Protein AF-A0A7S3V9E5-F1 (afdb_monomer)

Mean predicted aligned error: 8.83 Å

Secondary structure (DSSP, 8-state):
--TTGGG-HHHHHHHHHHHHT-TT--HHHHHHHHHHGGGHHHHHHHHHTT--HHHHHHHHHHH-GGGGG-PPP---TT--HHHHTTS-HHHHHHHHHHTT---TT--SHHHHHHHHHHTGGGS-----

pLDDT: mean 84.5, std 10.37, range [34.25, 93.62]

Foldseek 3Di:
DDPVLQLDLVSQLVVLVVQCPDPPDDPLSVQLNVLCNVVVSVLSVVSNVVDDPVVSVVVVCVVPVVSVVRDDQDLCLPPDLVRLLVDDLVNLQSNCVVLVHDDDPDPDPVSSSVVSVVSNVSRDPPPD

Structure (mmCIF, N/CA/C/O backbone):
data_AF-A0A7S3V9E5-F1
#
_entry.id   AF-A0A7S3V9E5-F1
#
loop_
_atom_site.group_PDB
_atom_site.id
_atom_site.type_symbol
_atom_site.label_atom_id
_atom_site.label_alt_id
_atom_site.label_comp_id
_atom_site.label_asym_id
_atom_site.label_entity_id
_atom_site.label_seq_id
_atom_site.pdbx_PDB_ins_code
_atom_site.Cartn_x
_atom_site.Cartn_y
_atom_site.Cartn_z
_atom_site.occupancy
_atom_site.B_iso_or_equiv
_atom_site.auth_seq_id
_atom_site.auth_comp_id
_atom_site.auth_asym_id
_atom_site.auth_atom_id
_atom_site.pdbx_PDB_model_num
ATOM 1 N N . MET A 1 1 ? 19.574 -0.340 -7.258 1.00 60.81 1 MET A N 1
ATOM 2 C CA . MET A 1 1 ? 19.443 0.022 -8.681 1.00 60.81 1 MET A CA 1
ATOM 3 C C . MET A 1 1 ? 20.139 1.357 -8.874 1.00 60.81 1 MET A C 1
ATOM 5 O O . MET A 1 1 ? 19.897 2.268 -8.090 1.00 60.81 1 MET A O 1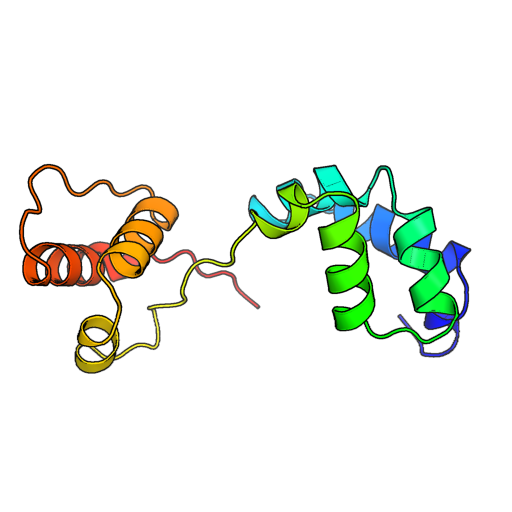
ATOM 9 N N . THR A 1 2 ? 21.060 1.444 -9.822 1.00 77.75 2 THR A N 1
ATOM 10 C CA . THR A 1 2 ? 21.850 2.643 -10.130 1.00 77.75 2 THR A CA 1
ATOM 11 C C . THR A 1 2 ? 21.097 3.574 -11.084 1.00 77.75 2 THR A C 1
ATOM 13 O O . THR A 1 2 ? 20.164 3.163 -11.768 1.00 77.75 2 THR A O 1
ATOM 16 N N . LYS A 1 3 ? 21.519 4.843 -11.175 1.00 70.06 3 LYS A N 1
ATOM 17 C CA . LYS A 1 3 ? 20.895 5.851 -12.056 1.00 70.06 3 LYS A CA 1
ATOM 18 C C . LYS A 1 3 ? 20.924 5.461 -13.544 1.00 70.06 3 LYS A C 1
ATOM 20 O O . LYS A 1 3 ? 20.067 5.912 -14.300 1.00 70.06 3 LYS A O 1
ATOM 25 N N . THR A 1 4 ? 21.897 4.644 -13.948 1.00 73.62 4 THR A N 1
ATOM 26 C CA . THR A 1 4 ? 22.030 4.112 -15.311 1.00 73.62 4 THR A CA 1
ATOM 27 C C . THR A 1 4 ? 21.050 2.966 -15.552 1.00 73.62 4 THR A C 1
ATOM 29 O O . THR A 1 4 ? 20.337 2.986 -16.549 1.00 73.62 4 THR A O 1
ATOM 32 N N . GLU A 1 5 ? 20.927 2.030 -14.607 1.00 77.12 5 GLU A N 1
ATOM 33 C CA . GLU A 1 5 ? 19.953 0.931 -14.689 1.00 77.12 5 GLU A CA 1
ATOM 34 C C . GLU A 1 5 ? 18.508 1.451 -14.719 1.00 77.12 5 GLU A C 1
ATOM 36 O O . GLU A 1 5 ? 17.664 0.895 -15.413 1.00 77.12 5 GLU A O 1
ATOM 41 N N . SER A 1 6 ? 18.208 2.552 -14.021 1.00 75.75 6 SER A N 1
ATOM 42 C CA . SER A 1 6 ? 16.871 3.168 -14.010 1.00 75.75 6 SER A CA 1
ATOM 43 C C . SER A 1 6 ? 16.436 3.772 -15.354 1.00 75.75 6 SER A C 1
ATOM 45 O O . SER A 1 6 ? 15.301 4.229 -15.470 1.00 75.75 6 SER A O 1
ATOM 47 N N . LYS A 1 7 ? 17.327 3.815 -16.352 1.00 84.25 7 LYS A N 1
ATOM 48 C CA . LYS A 1 7 ? 17.036 4.250 -17.727 1.00 84.25 7 LYS A CA 1
ATOM 49 C C . LYS A 1 7 ? 16.954 3.085 -18.714 1.00 84.25 7 LYS A C 1
ATOM 51 O O . LYS A 1 7 ? 16.577 3.295 -19.862 1.00 84.25 7 LYS A O 1
ATOM 56 N N . ASP A 1 8 ? 17.283 1.873 -18.279 1.00 90.00 8 ASP A N 1
ATOM 57 C CA . ASP A 1 8 ? 17.255 0.673 -19.104 1.00 90.00 8 ASP A CA 1
ATOM 58 C C . ASP A 1 8 ? 15.970 -0.124 -18.838 1.00 90.00 8 ASP A C 1
ATOM 60 O O . ASP A 1 8 ? 15.728 -0.619 -17.735 1.00 90.00 8 ASP A O 1
ATOM 64 N N . LYS A 1 9 ? 15.110 -0.231 -19.858 1.00 89.81 9 LYS A N 1
ATOM 65 C CA . LYS A 1 9 ? 13.807 -0.905 -19.743 1.00 89.81 9 LYS A CA 1
ATOM 66 C C . LYS A 1 9 ? 13.942 -2.381 -19.307 1.00 89.81 9 LYS A C 1
ATOM 68 O O . LYS A 1 9 ? 13.263 -2.744 -18.343 1.00 89.81 9 LYS A O 1
ATOM 73 N N . PRO A 1 10 ? 14.807 -3.216 -19.921 1.00 92.88 10 PRO A N 1
ATOM 74 C CA . PRO A 1 10 ? 15.044 -4.591 -19.471 1.00 92.88 10 PRO A CA 1
ATOM 75 C C . PRO A 1 10 ? 15.461 -4.698 -17.999 1.00 92.88 10 PRO A C 1
ATOM 77 O O . PRO A 1 10 ? 14.955 -5.558 -17.277 1.00 92.88 10 PRO A O 1
ATOM 80 N N . SER A 1 11 ? 16.330 -3.802 -17.530 1.00 92.31 11 SER A N 1
ATOM 81 C CA . SER A 1 11 ? 16.788 -3.771 -16.137 1.00 92.31 11 SER A CA 1
ATOM 82 C C . SER A 1 11 ? 15.652 -3.455 -15.165 1.00 92.31 11 SER A C 1
ATOM 84 O O . SER A 1 11 ? 15.547 -4.089 -14.113 1.00 92.31 11 SER A O 1
ATOM 86 N N . ILE A 1 12 ? 14.758 -2.523 -15.515 1.00 91.81 12 ILE A N 1
ATOM 87 C CA . ILE A 1 12 ? 13.572 -2.206 -14.702 1.00 91.81 12 ILE A CA 1
ATOM 88 C C . ILE A 1 12 ? 12.601 -3.396 -14.668 1.00 91.81 12 ILE A C 1
ATOM 90 O O . ILE A 1 12 ? 12.111 -3.755 -13.598 1.00 91.81 12 ILE A O 1
ATOM 94 N N . GLU A 1 13 ? 12.344 -4.043 -15.809 1.00 93.06 13 GLU A N 1
ATOM 95 C CA . GLU A 1 13 ? 11.485 -5.236 -15.875 1.00 93.06 13 GLU A CA 1
ATOM 96 C C . GLU A 1 13 ? 12.039 -6.383 -15.023 1.00 93.06 13 GLU A C 1
ATOM 98 O O . GLU A 1 13 ? 11.299 -7.010 -14.258 1.00 93.06 13 GLU A O 1
ATOM 103 N N . ALA A 1 14 ? 13.347 -6.635 -15.117 1.00 92.88 14 ALA A N 1
ATOM 104 C CA . ALA A 1 14 ? 14.028 -7.646 -14.322 1.00 92.88 14 ALA A CA 1
ATOM 105 C C . ALA A 1 14 ? 13.973 -7.316 -12.824 1.00 92.88 14 ALA A C 1
ATOM 107 O O . ALA A 1 14 ? 13.722 -8.205 -12.007 1.00 92.88 14 ALA A O 1
ATOM 108 N N . ALA A 1 15 ? 14.152 -6.044 -12.454 1.00 92.56 15 ALA A N 1
ATOM 109 C CA . ALA A 1 15 ? 14.042 -5.589 -11.073 1.00 92.56 15 ALA A CA 1
ATOM 110 C C . ALA A 1 15 ? 12.622 -5.785 -10.512 1.00 92.56 15 ALA A C 1
ATOM 112 O O . ALA A 1 15 ? 12.481 -6.320 -9.411 1.00 92.56 15 ALA A O 1
ATOM 113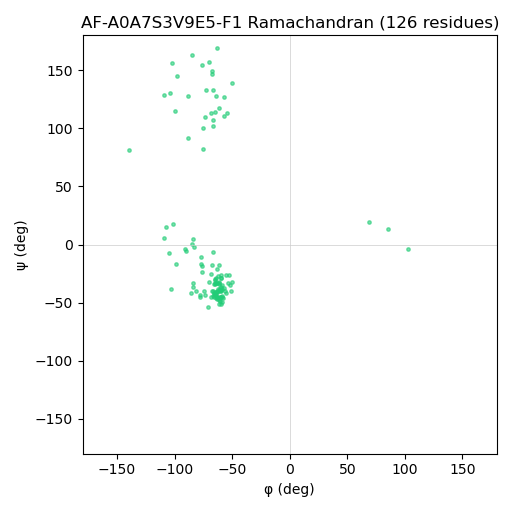 N N . LEU A 1 16 ? 11.580 -5.429 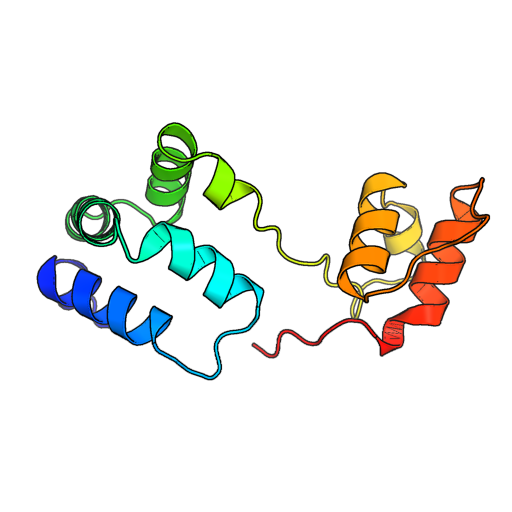-11.276 1.00 91.62 16 LEU A N 1
ATOM 114 C CA . LEU A 1 16 ? 10.177 -5.653 -10.903 1.00 91.62 16 LEU A CA 1
ATOM 115 C C . LEU A 1 16 ? 9.874 -7.146 -10.740 1.00 91.62 16 LEU A C 1
ATOM 117 O O . LEU A 1 16 ? 9.341 -7.559 -9.712 1.00 91.62 16 LEU A O 1
ATOM 121 N N . GLY A 1 17 ? 10.286 -7.972 -11.705 1.00 92.19 17 GLY A N 1
ATOM 122 C CA . GLY A 1 17 ? 10.094 -9.420 -11.635 1.00 92.19 17 GLY A CA 1
ATOM 123 C C . GLY A 1 17 ? 10.837 -10.056 -10.456 1.00 92.19 17 GLY A C 1
ATOM 124 O O . GLY A 1 17 ? 10.293 -10.920 -9.770 1.00 92.19 17 GLY A O 1
ATOM 125 N N . LYS A 1 18 ? 12.068 -9.614 -10.170 1.00 93.62 18 LYS A N 1
ATOM 126 C CA . LYS A 1 18 ? 12.841 -10.082 -9.010 1.00 93.62 18 LYS A CA 1
ATOM 127 C C . LYS A 1 18 ? 12.177 -9.673 -7.700 1.00 93.62 18 LYS A C 1
ATOM 129 O O . LYS A 1 18 ? 12.106 -10.493 -6.788 1.00 93.62 18 LYS A O 1
ATOM 134 N N . TYR A 1 19 ? 11.686 -8.438 -7.610 1.00 92.19 19 TYR A N 1
ATOM 135 C CA . TYR A 1 19 ? 10.958 -7.954 -6.442 1.00 92.19 19 TYR A CA 1
ATOM 136 C C . TYR A 1 19 ? 9.700 -8.787 -6.201 1.00 92.19 19 TYR A C 1
ATOM 138 O O . TYR A 1 19 ? 9.527 -9.309 -5.107 1.00 92.19 19 TYR A O 1
ATOM 146 N N . CYS A 1 20 ? 8.886 -9.019 -7.231 1.00 92.81 20 CYS A N 1
ATOM 147 C CA . CYS A 1 20 ? 7.644 -9.780 -7.104 1.00 92.81 20 CYS A CA 1
ATOM 148 C C . CYS A 1 20 ? 7.822 -11.272 -6.795 1.00 92.81 20 CYS A C 1
ATOM 150 O O . CYS A 1 20 ? 6.892 -11.906 -6.304 1.00 92.81 20 CYS A O 1
ATOM 152 N N . LYS A 1 21 ? 9.019 -11.826 -7.014 1.00 91.94 21 LYS A N 1
ATOM 153 C CA . LYS A 1 21 ? 9.377 -13.208 -6.655 1.00 91.94 21 LYS A CA 1
ATOM 154 C C . LYS A 1 21 ? 9.955 -13.359 -5.245 1.00 91.94 21 LYS A C 1
ATOM 156 O O . LYS A 1 21 ? 10.220 -14.487 -4.825 1.00 91.94 21 LYS A O 1
ATOM 161 N N . LYS A 1 22 ? 10.194 -12.267 -4.511 1.00 91.38 22 LYS A N 1
ATOM 162 C CA . LYS A 1 22 ? 10.683 -12.353 -3.129 1.00 91.38 22 LYS A CA 1
ATOM 163 C C . LYS A 1 22 ? 9.633 -13.028 -2.247 1.00 91.38 22 LYS A C 1
ATOM 165 O O . LYS A 1 22 ? 8.486 -12.598 -2.200 1.00 91.38 22 LYS A O 1
ATOM 170 N N . LYS A 1 23 ? 10.049 -14.065 -1.515 1.00 81.75 23 LYS A N 1
ATOM 171 C CA . LYS A 1 23 ? 9.184 -14.789 -0.565 1.00 81.75 23 LYS A CA 1
ATOM 172 C C . LYS A 1 23 ? 8.799 -13.947 0.655 1.00 81.75 23 LYS A C 1
ATOM 174 O O . LYS A 1 23 ? 7.751 -14.184 1.239 1.00 81.75 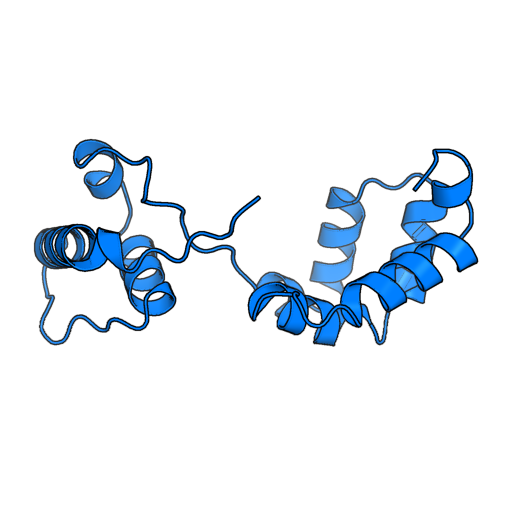23 LYS A O 1
ATOM 179 N N . ASP A 1 24 ? 9.636 -12.968 0.980 1.00 82.19 24 ASP A N 1
ATOM 180 C CA . ASP A 1 24 ? 9.483 -12.057 2.117 1.00 82.19 24 ASP A CA 1
ATOM 181 C C . ASP A 1 24 ? 8.444 -10.948 1.880 1.00 82.19 24 ASP A C 1
ATOM 183 O O . ASP A 1 24 ? 8.034 -10.266 2.807 1.00 82.19 24 ASP A O 1
ATOM 187 N N . ASN A 1 25 ? 7.974 -10.787 0.638 1.00 82.50 25 ASN A N 1
ATOM 188 C CA . ASN A 1 25 ? 6.928 -9.821 0.316 1.00 82.50 25 ASN A CA 1
ATOM 189 C C . ASN A 1 25 ? 5.679 -10.085 1.157 1.00 82.50 25 ASN A C 1
ATOM 191 O O . ASN A 1 25 ? 5.123 -11.192 1.117 1.00 82.50 25 ASN A O 1
ATOM 195 N N . GLY A 1 26 ? 5.190 -9.052 1.838 1.00 79.88 26 GLY A N 1
ATOM 196 C CA . GLY A 1 26 ? 3.961 -9.115 2.606 1.00 79.88 26 GLY A CA 1
ATOM 197 C C . GLY A 1 26 ? 2.732 -9.401 1.730 1.00 79.88 26 GLY A C 1
ATOM 198 O O . GLY A 1 26 ? 2.783 -9.334 0.494 1.00 79.88 26 GLY A O 1
ATOM 199 N N . PRO A 1 27 ? 1.571 -9.705 2.341 1.00 79.69 27 PRO A N 1
ATOM 200 C CA . PRO A 1 27 ? 0.311 -9.895 1.615 1.00 79.69 27 PRO A CA 1
ATOM 201 C C . PRO A 1 27 ? -0.022 -8.749 0.643 1.00 79.69 27 PRO A C 1
ATOM 203 O O . PRO A 1 27 ? -0.597 -8.984 -0.421 1.00 79.69 27 PRO A O 1
ATOM 206 N N . ARG A 1 28 ? 0.377 -7.516 0.983 1.00 77.56 28 ARG A N 1
ATOM 207 C CA . ARG A 1 28 ? 0.163 -6.309 0.175 1.00 77.56 28 ARG A CA 1
ATOM 208 C C . ARG A 1 28 ? 1.021 -6.296 -1.080 1.00 77.56 28 ARG A C 1
ATOM 210 O O . ARG A 1 28 ? 0.477 -6.180 -2.175 1.00 77.56 28 ARG A O 1
ATOM 217 N N . GLU A 1 29 ? 2.331 -6.456 -0.944 1.00 86.25 29 GLU A N 1
ATOM 218 C CA . GLU A 1 29 ? 3.265 -6.502 -2.068 1.00 86.25 29 GLU A CA 1
ATOM 219 C C . GLU A 1 29 ? 2.915 -7.652 -3.005 1.00 86.25 29 GLU A C 1
ATOM 221 O O . GLU A 1 29 ? 2.914 -7.465 -4.217 1.00 86.25 29 GLU A O 1
ATOM 226 N N . ARG A 1 30 ? 2.504 -8.808 -2.463 1.00 86.88 30 ARG A N 1
ATOM 227 C CA . ARG A 1 30 ? 1.986 -9.926 -3.266 1.00 86.88 30 ARG A CA 1
ATOM 228 C C . ARG A 1 30 ? 0.756 -9.527 -4.083 1.00 86.88 30 ARG A C 1
ATOM 230 O O . ARG A 1 30 ? 0.702 -9.823 -5.275 1.00 86.88 30 ARG A O 1
ATOM 237 N N . LYS A 1 31 ? -0.198 -8.807 -3.483 1.00 86.06 31 LYS A N 1
ATOM 238 C CA . LYS A 1 31 ? -1.392 -8.308 -4.184 1.00 86.06 31 LYS A CA 1
ATOM 239 C C . LYS A 1 31 ? -1.049 -7.256 -5.244 1.00 86.06 31 LYS A C 1
ATOM 241 O O . LYS A 1 31 ? -1.601 -7.304 -6.335 1.00 86.06 31 LYS A O 1
ATOM 246 N N . ILE A 1 32 ? -0.119 -6.340 -4.972 1.00 88.25 32 ILE A N 1
ATOM 247 C CA . ILE A 1 32 ? 0.371 -5.377 -5.976 1.00 88.25 32 ILE A CA 1
ATOM 248 C C . ILE A 1 32 ? 1.056 -6.118 -7.128 1.00 88.25 32 ILE A C 1
ATOM 250 O O . ILE A 1 32 ? 0.785 -5.839 -8.293 1.00 88.25 32 ILE A O 1
ATOM 254 N N . CYS A 1 33 ? 1.907 -7.091 -6.814 1.00 91.06 33 CYS A N 1
ATOM 255 C CA . CYS A 1 33 ? 2.626 -7.894 -7.794 1.00 91.06 33 CYS A CA 1
ATOM 256 C C . CYS A 1 33 ? 1.711 -8.741 -8.677 1.00 91.06 33 CYS A C 1
ATOM 258 O O . CYS A 1 33 ? 2.009 -8.887 -9.856 1.00 91.06 33 CYS A O 1
ATOM 260 N N . TYR A 1 34 ? 0.580 -9.223 -8.157 1.00 89.56 34 TYR A N 1
ATOM 261 C CA . TYR A 1 34 ? -0.451 -9.878 -8.967 1.00 89.56 34 TYR A CA 1
ATOM 262 C C . TYR A 1 34 ? -0.944 -8.981 -10.116 1.00 89.56 34 TYR A C 1
ATOM 264 O O . TYR A 1 34 ? -1.105 -9.454 -11.237 1.00 89.56 34 TYR A O 1
ATOM 272 N N . TYR A 1 35 ? -1.113 -7.677 -9.865 1.00 88.62 35 TYR A N 1
ATOM 273 C CA . TYR A 1 35 ? -1.533 -6.717 -10.892 1.00 88.62 35 TYR A CA 1
ATOM 274 C C . TYR A 1 35 ? -0.375 -6.190 -11.747 1.00 88.62 35 TYR A C 1
ATOM 276 O O . TYR A 1 35 ? -0.560 -5.961 -12.937 1.00 88.62 35 TYR A O 1
ATOM 284 N N . ILE A 1 36 ? 0.807 -5.971 -11.159 1.00 89.50 36 ILE A N 1
ATOM 285 C CA . ILE A 1 36 ? 1.955 -5.359 -11.849 1.00 89.50 36 ILE A CA 1
ATOM 286 C C . ILE A 1 36 ? 2.731 -6.363 -12.700 1.00 89.50 36 ILE A C 1
ATOM 288 O O . ILE A 1 36 ? 3.169 -6.002 -13.790 1.00 89.50 36 ILE A O 1
ATOM 292 N N . ASP A 1 37 ? 2.946 -7.597 -12.235 1.00 90.94 37 ASP A N 1
ATOM 293 C CA . ASP A 1 37 ? 3.829 -8.544 -12.928 1.00 90.94 37 ASP A CA 1
ATOM 294 C C . ASP A 1 37 ? 3.393 -8.856 -14.376 1.00 90.94 37 ASP A C 1
ATOM 296 O O . ASP A 1 37 ? 4.273 -8.881 -15.246 1.00 90.94 37 ASP A O 1
ATOM 300 N N . PRO A 1 38 ? 2.089 -8.992 -14.700 1.00 90.88 38 PRO A N 1
ATOM 301 C CA . PRO A 1 38 ? 1.633 -9.162 -16.082 1.00 90.88 38 PRO A CA 1
ATOM 302 C C . PRO A 1 38 ? 1.931 -7.950 -16.979 1.00 90.88 38 PRO A C 1
ATOM 304 O O . PRO A 1 38 ? 2.233 -8.115 -18.158 1.00 90.88 38 PRO A O 1
ATOM 307 N N . ILE A 1 39 ? 1.901 -6.737 -16.416 1.00 89.94 39 ILE A N 1
ATOM 308 C CA . ILE A 1 39 ? 2.047 -5.460 -17.141 1.00 89.94 39 ILE A CA 1
ATOM 309 C C . ILE A 1 39 ? 3.402 -4.778 -16.898 1.00 89.94 39 ILE A C 1
ATOM 311 O O . ILE A 1 39 ? 3.582 -3.598 -17.199 1.00 89.94 39 ILE A O 1
ATOM 315 N N . LYS A 1 40 ? 4.392 -5.495 -16.353 1.00 91.38 40 LYS A N 1
ATOM 316 C CA . LYS A 1 40 ? 5.685 -4.912 -15.945 1.00 91.38 40 LYS A CA 1
ATOM 317 C C . LYS A 1 40 ? 6.412 -4.169 -17.069 1.00 91.38 40 LYS A C 1
ATOM 319 O O . LYS A 1 40 ? 7.143 -3.226 -16.783 1.00 91.38 40 LYS A O 1
ATOM 324 N N . ARG A 1 41 ? 6.166 -4.527 -18.337 1.00 90.94 41 ARG A N 1
ATOM 325 C CA . ARG A 1 41 ? 6.693 -3.821 -19.521 1.00 90.94 41 ARG A CA 1
ATOM 326 C C . ARG A 1 41 ? 6.133 -2.406 -19.666 1.00 90.94 41 ARG A C 1
ATOM 328 O O . ARG A 1 41 ? 6.884 -1.477 -19.973 1.00 90.94 41 ARG A O 1
ATOM 335 N N . ASP A 1 42 ? 4.836 -2.249 -19.419 1.00 89.88 42 ASP A N 1
ATOM 336 C CA . ASP A 1 42 ? 4.113 -0.975 -19.501 1.00 89.88 42 ASP A CA 1
ATOM 337 C C . ASP A 1 42 ? 4.399 -0.078 -18.298 1.00 89.88 42 ASP A C 1
ATOM 339 O O . ASP A 1 42 ? 4.306 1.145 -18.391 1.00 89.88 42 ASP A O 1
ATOM 343 N N . VAL A 1 43 ? 4.807 -0.682 -17.179 1.00 91.19 43 VAL A N 1
ATOM 344 C CA . VAL A 1 43 ? 5.332 0.023 -16.005 1.00 91.19 43 VAL A CA 1
ATOM 345 C C . VAL A 1 43 ? 6.785 0.450 -16.231 1.00 91.19 43 VAL A C 1
ATOM 347 O O . VAL A 1 43 ? 7.141 1.590 -15.940 1.00 91.19 43 VAL A O 1
ATOM 350 N N . ALA A 1 44 ? 7.625 -0.425 -16.789 1.00 93.38 44 ALA A N 1
ATOM 351 C CA . ALA A 1 44 ? 9.048 -0.166 -16.996 1.00 93.38 44 ALA A CA 1
ATOM 352 C C . ALA A 1 44 ? 9.318 0.925 -18.039 1.00 93.38 44 ALA A C 1
ATOM 354 O O . ALA A 1 44 ? 10.196 1.763 -17.842 1.00 93.38 44 ALA A O 1
ATOM 355 N N . HIS A 1 45 ? 8.553 0.950 -19.131 1.00 92.44 45 HIS A N 1
ATOM 356 C CA . HIS A 1 45 ? 8.766 1.903 -20.218 1.00 92.44 45 HIS A 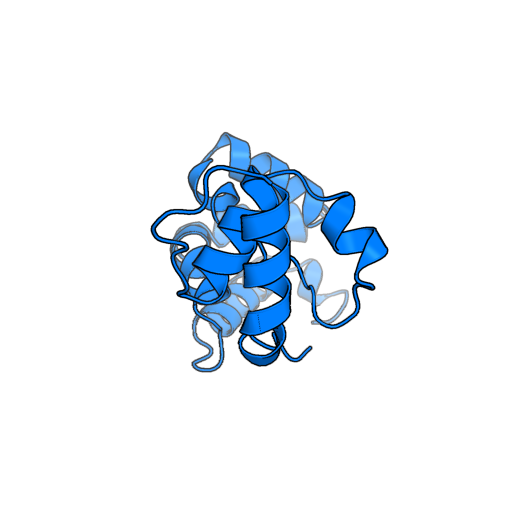CA 1
ATOM 357 C C . HIS A 1 45 ? 8.665 3.389 -19.803 1.00 92.44 45 HIS A C 1
ATOM 359 O O . HIS A 1 45 ? 9.592 4.144 -20.080 1.00 92.44 45 HIS A O 1
ATOM 365 N N . PRO A 1 46 ? 7.608 3.869 -19.122 1.00 92.19 46 PRO A N 1
ATOM 366 C CA . PRO A 1 46 ? 7.562 5.262 -18.685 1.00 92.19 46 PRO A CA 1
ATOM 367 C C . PRO A 1 46 ? 8.651 5.589 -17.652 1.00 92.19 46 PRO A C 1
ATOM 369 O O . PRO A 1 46 ? 9.170 6.704 -17.665 1.00 92.19 46 PRO A O 1
ATOM 372 N N . ILE A 1 47 ? 9.035 4.635 -16.796 1.00 92.44 47 ILE A N 1
ATOM 373 C CA . ILE A 1 47 ? 10.123 4.818 -15.821 1.00 92.44 47 ILE A CA 1
ATOM 374 C C . ILE A 1 47 ? 11.463 5.007 -16.541 1.00 92.44 47 ILE A C 1
ATOM 376 O O . ILE A 1 47 ? 12.201 5.928 -16.194 1.00 92.44 47 ILE A O 1
ATOM 380 N N . SER A 1 48 ? 11.748 4.218 -17.585 1.00 93.12 48 SER A N 1
ATOM 381 C CA . SER A 1 48 ? 12.990 4.347 -18.361 1.00 93.12 48 SER A CA 1
ATOM 382 C C . SER A 1 48 ? 13.110 5.710 -19.052 1.00 93.12 48 SER A C 1
ATOM 384 O O . SER A 1 48 ? 14.213 6.207 -19.268 1.00 93.12 48 SER A O 1
ATOM 386 N N . LEU A 1 49 ? 11.972 6.345 -19.355 1.00 92.75 49 LEU A N 1
ATOM 387 C CA . LEU A 1 49 ? 11.884 7.702 -19.906 1.00 92.75 49 LEU A CA 1
ATOM 388 C C . LEU A 1 49 ? 11.946 8.808 -18.835 1.00 92.75 49 LEU A C 1
ATOM 390 O O . LEU A 1 49 ? 11.785 9.985 -19.150 1.00 92.75 49 LEU A O 1
ATOM 394 N N . GLY A 1 50 ? 12.167 8.457 -17.566 1.00 90.56 50 GLY A N 1
ATOM 395 C CA . GLY A 1 50 ? 12.277 9.407 -16.460 1.00 90.56 50 GLY A CA 1
ATOM 396 C C . GLY A 1 50 ? 10.942 9.827 -15.840 1.00 90.56 50 GLY A C 1
ATOM 397 O O . GLY A 1 50 ? 10.904 10.784 -15.065 1.00 90.56 50 GLY A O 1
ATOM 398 N N . MET A 1 51 ? 9.836 9.136 -16.141 1.00 92.44 51 MET A N 1
ATOM 399 C CA . MET A 1 51 ? 8.576 9.371 -15.438 1.00 92.44 51 MET A CA 1
ATOM 400 C C . MET A 1 51 ? 8.704 8.939 -13.975 1.00 92.44 51 MET A C 1
ATOM 402 O O . MET A 1 51 ? 9.164 7.840 -13.672 1.00 92.44 51 MET A O 1
ATOM 406 N N . SER A 1 52 ? 8.259 9.792 -13.052 1.00 91.12 52 SER A N 1
ATOM 407 C CA . SER A 1 52 ? 8.269 9.458 -11.628 1.00 91.12 52 SER A CA 1
ATOM 408 C C . SER A 1 52 ? 7.276 8.340 -11.304 1.00 91.12 52 SER A C 1
ATOM 410 O O . SER A 1 52 ? 6.195 8.260 -11.893 1.00 91.12 52 SER A O 1
ATOM 412 N N . SER A 1 53 ? 7.592 7.527 -10.292 1.00 88.38 53 SER A N 1
ATOM 413 C CA . SER A 1 53 ? 6.741 6.415 -9.845 1.00 88.38 53 SER A CA 1
ATOM 414 C C . SER A 1 53 ? 5.307 6.851 -9.524 1.00 88.38 53 SER A C 1
ATOM 416 O O . SER A 1 53 ? 4.362 6.114 -9.793 1.00 88.38 53 SER A O 1
ATOM 418 N N . LYS A 1 54 ? 5.125 8.079 -9.012 1.00 89.62 54 LYS A N 1
ATOM 419 C CA . LYS A 1 54 ? 3.801 8.659 -8.744 1.00 89.62 54 LYS A CA 1
ATOM 420 C C . LYS A 1 54 ? 2.968 8.792 -10.023 1.00 89.62 54 LYS A C 1
ATOM 422 O O . LYS A 1 54 ? 1.855 8.282 -10.068 1.00 89.62 54 LYS A O 1
ATOM 427 N N . LYS A 1 55 ? 3.527 9.401 -11.074 1.00 91.12 55 LYS A N 1
ATOM 428 C CA . LYS A 1 55 ? 2.827 9.579 -12.357 1.00 91.12 55 LYS A CA 1
ATOM 429 C C . LYS A 1 55 ? 2.546 8.246 -13.049 1.00 91.12 55 LYS A C 1
ATOM 431 O O . LYS A 1 55 ? 1.506 8.090 -13.684 1.00 91.12 55 LYS A O 1
ATOM 436 N N . VAL A 1 56 ? 3.450 7.276 -12.900 1.00 91.06 56 VAL A N 1
ATOM 437 C CA . VAL A 1 56 ? 3.230 5.910 -13.392 1.00 91.06 56 VAL A CA 1
ATOM 438 C C . VAL A 1 56 ? 2.046 5.271 -12.669 1.00 91.06 56 VAL A C 1
ATOM 440 O O . VAL A 1 56 ? 1.153 4.758 -13.332 1.00 91.06 56 VAL A O 1
ATOM 443 N N . CYS A 1 57 ? 1.973 5.379 -11.340 1.00 88.75 57 CYS A N 1
ATOM 444 C CA . CYS A 1 57 ? 0.837 4.891 -10.554 1.00 88.75 57 CYS A CA 1
ATOM 445 C C . CYS A 1 57 ? -0.490 5.544 -10.982 1.00 88.75 57 CYS A C 1
ATOM 447 O O . CYS A 1 57 ? -1.472 4.848 -11.225 1.00 88.75 57 CYS A O 1
ATOM 449 N N . GLU A 1 58 ? -0.510 6.866 -11.177 1.00 89.88 58 GLU A N 1
ATOM 450 C CA . GLU A 1 58 ? -1.696 7.586 -11.666 1.00 89.88 58 GLU A CA 1
ATOM 451 C C . GLU A 1 58 ? -2.146 7.101 -13.052 1.00 89.88 58 GLU A C 1
ATOM 453 O O . GLU A 1 58 ? -3.345 6.997 -13.317 1.00 89.88 58 GLU A O 1
ATOM 458 N N . ARG A 1 59 ? -1.199 6.770 -13.939 1.00 89.06 59 ARG A N 1
ATOM 459 C CA . ARG A 1 59 ? -1.498 6.161 -15.241 1.00 89.06 59 ARG A CA 1
ATOM 460 C C . ARG A 1 59 ? -2.043 4.741 -15.085 1.00 89.06 59 ARG A C 1
ATOM 462 O O . ARG A 1 59 ? -3.039 4.420 -15.726 1.00 89.06 59 ARG A O 1
ATOM 469 N N . MET A 1 60 ? -1.427 3.914 -14.239 1.00 87.81 60 MET A N 1
ATOM 470 C CA . MET A 1 60 ? -1.882 2.541 -13.988 1.00 87.81 60 MET A CA 1
ATOM 471 C C . MET A 1 60 ? -3.299 2.517 -13.419 1.00 87.81 60 MET A C 1
ATOM 473 O O . MET A 1 60 ? -4.105 1.712 -13.866 1.00 87.81 60 MET A O 1
ATOM 477 N N . ASN A 1 61 ? -3.640 3.452 -12.529 1.00 85.88 61 ASN A N 1
ATOM 478 C CA . ASN A 1 61 ? -4.985 3.575 -11.967 1.00 85.88 61 ASN A CA 1
ATOM 479 C C . ASN A 1 61 ? -6.065 3.798 -13.040 1.00 85.88 61 ASN A C 1
ATOM 481 O O . ASN A 1 61 ? -7.178 3.301 -12.916 1.00 85.88 61 ASN A O 1
ATOM 485 N N . LYS A 1 62 ? -5.743 4.525 -14.119 1.00 86.38 62 LYS A N 1
ATOM 486 C CA . LYS A 1 62 ? -6.680 4.726 -15.236 1.00 86.38 62 LYS A CA 1
ATOM 487 C C . LYS A 1 62 ? -6.910 3.451 -16.044 1.00 86.38 62 LYS A C 1
ATOM 489 O O . LYS A 1 62 ? -7.990 3.288 -16.594 1.00 86.38 62 LYS A O 1
ATOM 494 N N . SER A 1 63 ? -5.898 2.588 -16.141 1.00 83.00 63 SER A N 1
ATOM 495 C CA . SER A 1 63 ? -5.988 1.340 -16.905 1.00 83.00 63 SER A CA 1
ATOM 496 C C . SER A 1 63 ? -6.580 0.198 -16.084 1.00 83.00 63 SER A C 1
ATOM 498 O O . SER A 1 63 ? -7.379 -0.565 -16.604 1.00 83.00 63 SER A O 1
ATOM 500 N N . ASN A 1 64 ? -6.170 0.077 -14.820 1.00 81.88 64 ASN A N 1
ATOM 501 C CA . ASN A 1 64 ? -6.503 -1.015 -13.913 1.00 81.88 64 ASN A CA 1
ATOM 502 C C . ASN A 1 64 ? -6.770 -0.426 -12.518 1.00 81.88 64 ASN A C 1
ATOM 504 O O . ASN A 1 64 ? -5.874 -0.432 -11.671 1.00 81.88 64 ASN A O 1
ATOM 508 N N . PRO A 1 65 ? -7.975 0.104 -12.250 1.00 84.06 65 PRO A N 1
ATOM 509 C CA . PRO A 1 65 ? -8.276 0.787 -10.988 1.00 84.06 65 PRO A CA 1
ATOM 510 C C . PRO A 1 65 ? -8.180 -0.133 -9.761 1.00 84.06 65 PRO A C 1
ATOM 512 O O . PRO A 1 65 ? -7.967 0.336 -8.640 1.00 84.06 65 PRO A O 1
ATOM 515 N N . GLU A 1 66 ? -8.268 -1.451 -9.960 1.00 81.44 66 GLU A N 1
ATOM 516 C CA . GLU A 1 66 ? -8.113 -2.446 -8.896 1.00 81.44 66 GLU A CA 1
ATOM 517 C C . GLU A 1 66 ? -6.749 -2.374 -8.198 1.00 81.44 66 GLU A C 1
ATOM 519 O O . GLU A 1 66 ? -6.667 -2.637 -6.997 1.00 81.44 66 GLU A O 1
ATOM 524 N N . ILE A 1 67 ? -5.692 -1.924 -8.887 1.00 82.50 67 ILE A N 1
ATOM 525 C CA . ILE A 1 67 ? -4.361 -1.767 -8.282 1.00 82.50 67 ILE A CA 1
ATOM 526 C C . ILE A 1 67 ? -4.372 -0.756 -7.125 1.00 82.50 67 ILE A C 1
ATOM 528 O O . ILE A 1 67 ? -3.686 -0.943 -6.121 1.00 82.50 67 ILE A O 1
ATOM 532 N N . CYS A 1 68 ? -5.211 0.281 -7.214 1.00 78.00 68 CYS A N 1
ATOM 533 C CA . CYS A 1 68 ? -5.352 1.316 -6.191 1.00 78.00 68 CYS A CA 1
ATOM 534 C C . CYS A 1 68 ? -6.290 0.918 -5.043 1.00 78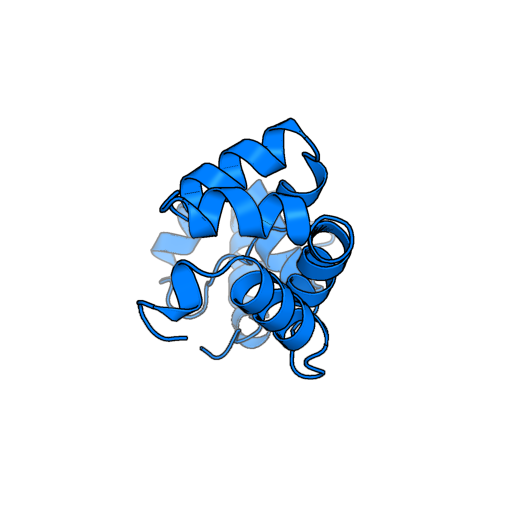.00 68 CYS A C 1
ATOM 536 O O . CYS A 1 68 ? -6.444 1.670 -4.077 1.00 78.00 68 CYS A O 1
ATOM 538 N N . THR A 1 69 ? -6.903 -0.267 -5.110 1.00 75.75 69 THR A N 1
ATOM 539 C CA . THR A 1 69 ? -7.656 -0.830 -3.981 1.00 75.75 69 THR A CA 1
ATOM 540 C C . THR A 1 69 ? -6.733 -1.411 -2.914 1.00 75.75 69 THR A C 1
ATOM 542 O O . THR A 1 69 ? -7.163 -1.597 -1.775 1.00 75.75 69 THR A O 1
ATOM 545 N N . VAL A 1 70 ? -5.458 -1.658 -3.247 1.00 76.06 70 VAL A N 1
ATOM 546 C CA . VAL A 1 70 ? -4.447 -2.073 -2.274 1.00 76.06 70 VAL A CA 1
ATOM 547 C C . VAL A 1 70 ? -4.044 -0.855 -1.447 1.00 76.06 70 VAL A C 1
ATOM 549 O O . VAL A 1 70 ? -3.283 -0.000 -1.894 1.00 76.06 70 VAL A O 1
ATOM 552 N N . LYS A 1 71 ? -4.606 -0.744 -0.241 1.00 69.94 71 LYS A N 1
ATOM 553 C CA . LYS A 1 71 ? -4.313 0.349 0.690 1.00 69.94 71 LYS A CA 1
ATOM 554 C C . LYS A 1 71 ? -3.280 -0.090 1.713 1.00 69.94 71 LYS A C 1
ATOM 556 O O . LYS A 1 71 ? -3.262 -1.242 2.137 1.00 69.94 71 LYS A O 1
ATOM 561 N N . PHE A 1 72 ? -2.432 0.852 2.106 1.00 65.75 72 PHE A N 1
ATOM 562 C CA . PHE A 1 72 ? -1.560 0.659 3.252 1.00 65.75 72 PHE A CA 1
ATOM 563 C C . PHE A 1 72 ? -2.406 0.736 4.532 1.00 65.75 72 PHE A C 1
ATOM 565 O O . PHE A 1 72 ? -3.191 1.687 4.647 1.00 65.75 72 PHE A O 1
ATOM 572 N N . PRO A 1 73 ? -2.254 -0.205 5.480 1.00 65.44 73 PRO A N 1
ATOM 573 C CA . PRO A 1 73 ? -2.763 -0.055 6.825 1.00 65.44 73 PRO A CA 1
ATOM 574 C C . PRO A 1 73 ? -2.332 1.274 7.416 1.00 65.44 73 PRO A C 1
ATOM 576 O O . PRO A 1 73 ? -1.198 1.737 7.247 1.00 65.44 73 PRO A O 1
ATOM 579 N N . VAL A 1 74 ? -3.270 1.904 8.113 1.00 71.56 74 VAL A N 1
ATOM 580 C CA . VAL A 1 74 ? -2.983 3.117 8.868 1.00 71.56 74 VAL A CA 1
ATOM 581 C C . VAL A 1 74 ? -2.071 2.715 10.025 1.00 71.56 74 VAL A C 1
ATOM 583 O O . VAL A 1 74 ? -2.488 1.979 10.916 1.00 71.56 74 VAL A O 1
ATOM 586 N N . LYS A 1 75 ? -0.821 3.189 10.007 1.00 70.62 75 LYS A N 1
ATOM 587 C CA . LYS A 1 75 ? 0.135 2.957 11.096 1.00 70.62 75 LYS A CA 1
ATOM 588 C C . LYS A 1 75 ? -0.344 3.690 12.349 1.00 70.62 75 LYS A C 1
ATOM 590 O O . LYS A 1 75 ? -0.289 4.915 12.408 1.00 70.62 75 LYS A O 1
ATOM 595 N N . THR A 1 76 ? -0.827 2.943 13.335 1.00 74.81 76 THR A N 1
ATOM 596 C CA . THR A 1 76 ? -1.338 3.489 14.606 1.00 74.81 76 THR A CA 1
ATOM 597 C C . THR A 1 76 ? -0.335 3.429 15.753 1.00 74.81 76 THR A C 1
ATOM 599 O O . THR A 1 76 ? -0.508 4.134 16.730 1.00 74.81 76 THR A O 1
ATOM 602 N N . GLU A 1 77 ? 0.713 2.620 15.625 1.00 69.88 77 GLU A N 1
ATOM 603 C CA . GLU A 1 77 ? 1.785 2.367 16.611 1.00 69.88 77 GLU A CA 1
ATOM 604 C C . GLU A 1 77 ? 2.484 3.633 17.143 1.00 69.88 77 GLU A C 1
ATOM 606 O O . GLU A 1 77 ? 2.988 3.643 18.260 1.00 69.88 77 GLU A O 1
ATOM 611 N N . LYS A 1 78 ? 2.498 4.724 16.367 1.00 71.25 78 LYS A N 1
ATOM 612 C CA . LYS A 1 78 ? 3.057 6.026 16.780 1.00 71.25 78 LYS A CA 1
ATOM 613 C C . LYS A 1 78 ? 1.991 7.099 17.018 1.00 71.25 78 LYS A C 1
ATOM 615 O O . LYS A 1 78 ? 2.331 8.266 17.196 1.00 71.25 78 LYS A O 1
ATOM 620 N N . MET A 1 79 ? 0.708 6.746 16.947 1.00 78.06 79 MET A N 1
ATOM 621 C CA . MET A 1 79 ? -0.384 7.702 17.118 1.00 78.06 79 MET A CA 1
ATOM 622 C C . MET A 1 79 ? -0.756 7.825 18.592 1.00 78.06 79 MET A C 1
ATOM 624 O O . MET A 1 79 ? -1.083 6.842 19.246 1.00 78.06 79 MET A O 1
ATOM 628 N N . GLU A 1 80 ? -0.802 9.051 19.107 1.00 81.56 80 GLU A N 1
ATOM 629 C CA . GLU A 1 80 ? -1.377 9.288 20.427 1.00 81.56 80 GLU A CA 1
ATOM 630 C C . GLU A 1 80 ? -2.903 9.080 20.393 1.00 81.56 80 GLU A C 1
ATOM 632 O O . GLU A 1 80 ? -3.566 9.258 19.363 1.00 81.56 80 GLU A O 1
ATOM 637 N N . LYS A 1 81 ? -3.515 8.794 21.551 1.00 81.00 81 LYS A N 1
ATOM 638 C CA . LYS A 1 81 ? -4.978 8.615 21.670 1.00 81.00 81 LYS A CA 1
ATOM 639 C C . LYS A 1 81 ? -5.775 9.783 21.073 1.00 81.00 81 LYS A C 1
ATOM 641 O O . LYS A 1 81 ? -6.842 9.576 20.492 1.00 81.00 81 LYS A O 1
ATOM 646 N N . LYS A 1 82 ? -5.256 11.011 21.190 1.00 85.69 82 LYS A N 1
ATOM 647 C CA . LYS A 1 82 ? -5.861 12.228 20.622 1.00 85.69 82 LYS A CA 1
ATOM 648 C C . LYS A 1 82 ? -5.905 12.217 19.091 1.00 85.69 82 LYS A C 1
ATOM 650 O O . LYS A 1 82 ? -6.815 12.804 18.511 1.00 85.69 82 LYS A O 1
ATOM 655 N N . ASP A 1 83 ? -4.964 11.544 18.437 1.00 86.44 83 ASP A N 1
ATOM 656 C CA . ASP A 1 83 ? -4.895 11.461 16.981 1.00 86.44 83 ASP A CA 1
ATOM 657 C C . ASP A 1 83 ? -5.798 10.352 16.444 1.00 86.44 83 ASP A C 1
ATOM 659 O O . ASP A 1 83 ? -6.454 10.545 15.421 1.00 86.44 83 ASP A O 1
ATOM 663 N N . ILE A 1 84 ? -5.958 9.251 17.188 1.00 86.88 84 ILE A N 1
ATOM 664 C CA . ILE A 1 84 ? -6.959 8.217 16.875 1.00 86.88 84 ILE A CA 1
ATOM 665 C C . ILE A 1 84 ? -8.375 8.818 16.907 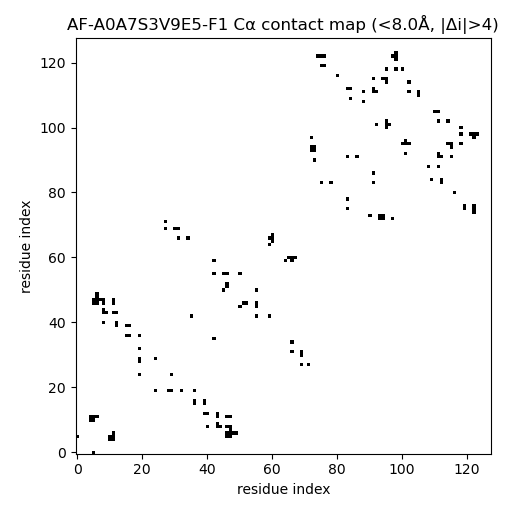1.00 86.88 84 ILE A C 1
ATOM 667 O O . ILE A 1 84 ? -9.180 8.553 16.014 1.00 86.88 84 ILE A O 1
ATOM 671 N N . LYS A 1 85 ? -8.668 9.717 17.861 1.00 89.25 85 LYS A N 1
ATOM 672 C CA . LYS A 1 85 ? -9.959 10.435 17.934 1.00 89.25 85 LYS A CA 1
ATOM 673 C C . LYS A 1 85 ? -10.270 11.271 16.685 1.00 89.25 85 LYS A C 1
ATOM 675 O O . LYS A 1 85 ? -11.444 11.455 16.350 1.00 89.25 85 LYS A O 1
ATOM 680 N N . LYS A 1 86 ? -9.252 11.759 15.968 1.00 90.12 86 LYS A N 1
ATOM 681 C CA . LYS A 1 86 ? -9.424 12.551 14.735 1.00 90.12 86 LYS A CA 1
ATOM 682 C C . LYS A 1 86 ? -9.798 11.692 13.525 1.00 90.12 86 LYS A C 1
ATOM 684 O O . LYS A 1 86 ? -10.326 12.222 12.548 1.00 90.12 86 LYS A O 1
ATOM 689 N N . LEU A 1 87 ? -9.571 10.379 13.579 1.00 89.75 87 LEU A N 1
ATOM 690 C CA . LEU A 1 87 ? -9.915 9.468 12.490 1.00 89.75 87 LEU A CA 1
ATOM 691 C C . LEU A 1 87 ? -11.435 9.352 12.321 1.00 89.75 87 LEU A C 1
ATOM 693 O O . LEU A 1 87 ? -12.208 9.427 13.279 1.00 89.75 87 LEU A O 1
ATOM 697 N N . ARG A 1 88 ? -11.886 9.163 11.078 1.00 90.88 88 ARG A N 1
ATOM 698 C CA . ARG A 1 88 ? -13.295 8.859 10.778 1.00 90.88 88 ARG A CA 1
ATOM 699 C C . ARG A 1 88 ? -13.597 7.396 11.106 1.00 90.88 88 ARG A C 1
ATOM 701 O O . ARG A 1 88 ? -12.718 6.550 10.975 1.00 90.88 88 ARG A O 1
ATOM 708 N N . VAL A 1 89 ? -14.860 7.067 11.397 1.00 90.94 89 VAL A N 1
ATOM 709 C CA . VAL A 1 89 ? -15.305 5.678 11.665 1.00 90.94 89 VAL A CA 1
ATOM 710 C C . VAL A 1 89 ? -14.850 4.707 10.571 1.00 90.94 89 VAL A C 1
ATOM 712 O O . VAL A 1 89 ? -14.368 3.622 10.869 1.00 90.94 89 VAL A O 1
ATOM 715 N N . LYS A 1 90 ? -14.901 5.116 9.296 1.00 88.56 90 LYS A N 1
ATOM 716 C CA . LYS A 1 90 ? -14.410 4.299 8.173 1.00 88.56 90 LYS A CA 1
ATOM 717 C C . LYS A 1 90 ? -12.916 3.953 8.277 1.00 88.56 90 LYS A C 1
ATOM 719 O O . LYS A 1 90 ? -12.530 2.860 7.885 1.00 88.56 90 LYS A O 1
ATOM 724 N N . GLN A 1 91 ? -12.085 4.868 8.780 1.00 88.38 91 GLN A N 1
ATOM 725 C CA . GLN A 1 91 ? -10.653 4.621 8.986 1.00 88.38 91 GLN A CA 1
ATOM 726 C C . GLN A 1 91 ? -10.420 3.712 10.194 1.00 88.38 91 GLN A C 1
ATOM 728 O O . GLN A 1 91 ? -9.599 2.810 10.109 1.00 88.38 91 GLN A O 1
ATOM 733 N N . LEU A 1 92 ? -11.180 3.903 11.278 1.00 91.00 92 LEU A N 1
ATOM 734 C CA . LEU A 1 92 ? -11.127 3.030 12.455 1.00 91.00 92 LEU A CA 1
ATOM 735 C C . LEU A 1 92 ? -11.508 1.586 12.095 1.00 91.00 92 LEU A C 1
ATOM 737 O O . LEU A 1 92 ? -10.782 0.660 12.433 1.00 91.00 92 LEU A O 1
ATOM 741 N N . LYS A 1 93 ? -12.588 1.395 11.326 1.00 88.69 93 LYS A N 1
ATOM 742 C CA . LYS A 1 93 ? -12.987 0.077 10.803 1.00 88.69 93 LYS A CA 1
ATOM 743 C C . LYS A 1 93 ? -11.909 -0.553 9.919 1.00 88.69 93 LYS A C 1
ATOM 745 O O . LYS A 1 93 ? -11.680 -1.748 10.026 1.00 88.69 93 LYS A O 1
ATOM 750 N N . ALA A 1 94 ? -11.245 0.240 9.074 1.00 85.88 94 ALA A N 1
ATOM 751 C CA . ALA A 1 94 ? -10.147 -0.256 8.244 1.00 85.88 94 ALA A CA 1
ATOM 752 C C . ALA A 1 94 ? -8.960 -0.732 9.096 1.00 85.88 94 ALA A C 1
ATOM 754 O O . ALA A 1 94 ? -8.463 -1.820 8.858 1.00 85.88 94 ALA A O 1
ATOM 755 N N . ILE A 1 95 ? -8.579 0.025 10.133 1.00 86.50 95 ILE A N 1
ATOM 756 C CA . ILE A 1 95 ? -7.526 -0.380 11.078 1.00 86.50 95 ILE A CA 1
ATOM 757 C C . ILE A 1 95 ? -7.863 -1.713 11.750 1.00 86.50 95 ILE A C 1
ATOM 759 O O . ILE A 1 95 ? -7.003 -2.581 11.851 1.00 86.50 95 ILE A O 1
ATOM 763 N N . LEU A 1 96 ? -9.102 -1.878 12.218 1.00 87.62 96 LEU A N 1
ATOM 764 C CA . LEU A 1 96 ? -9.540 -3.125 12.846 1.00 87.62 96 LEU A CA 1
ATOM 765 C C . LEU A 1 96 ? -9.508 -4.291 11.850 1.00 87.62 96 LEU A C 1
ATOM 767 O O . LEU A 1 96 ? -8.927 -5.326 12.157 1.00 87.62 96 LEU A O 1
ATOM 771 N N . ALA A 1 97 ? -10.028 -4.090 10.636 1.00 85.12 97 ALA A N 1
ATOM 772 C CA . ALA A 1 97 ? -10.001 -5.100 9.581 1.00 85.12 97 ALA A CA 1
ATOM 773 C C . ALA A 1 97 ? -8.568 -5.500 9.186 1.00 85.12 97 ALA A C 1
ATOM 775 O O . ALA A 1 97 ? -8.295 -6.686 9.018 1.00 85.12 97 ALA A O 1
ATOM 776 N N . ASP A 1 98 ? -7.643 -4.539 9.102 1.00 81.56 98 ASP A N 1
ATOM 777 C CA . ASP A 1 98 ? -6.225 -4.799 8.820 1.00 81.56 98 ASP A CA 1
ATOM 778 C C . ASP A 1 98 ? -5.560 -5.631 9.930 1.00 81.56 98 ASP A C 1
ATOM 780 O O . ASP A 1 98 ? -4.645 -6.404 9.657 1.00 81.56 98 ASP A O 1
ATOM 784 N N . ARG A 1 99 ? -6.044 -5.515 11.173 1.00 85.06 99 ARG A N 1
ATOM 785 C CA . ARG A 1 99 ? -5.621 -6.335 12.321 1.00 85.06 99 ARG A CA 1
ATOM 786 C C . ARG A 1 99 ? -6.369 -7.670 12.422 1.00 85.06 99 ARG A C 1
ATOM 788 O O . ARG A 1 99 ? -6.141 -8.414 13.371 1.00 85.06 99 ARG A O 1
ATOM 795 N N . GLY A 1 100 ? -7.287 -7.962 11.497 1.00 83.69 100 GLY A N 1
ATOM 796 C CA . GLY A 1 100 ? -8.154 -9.144 11.552 1.00 83.69 100 GLY A CA 1
ATOM 797 C C . GLY A 1 100 ? -9.200 -9.099 12.671 1.00 83.69 100 GLY A C 1
ATOM 798 O O . GLY A 1 100 ? -9.719 -10.138 13.066 1.00 83.69 100 GLY A O 1
ATOM 799 N N . VAL A 1 101 ? -9.500 -7.910 13.198 1.00 87.69 101 VAL A N 1
ATOM 800 C CA . VAL A 1 101 ? -10.463 -7.694 14.279 1.00 87.69 101 VAL A CA 1
ATOM 801 C C . VAL A 1 101 ? -11.751 -7.126 13.700 1.00 87.69 101 VAL A C 1
ATOM 803 O O . VAL A 1 101 ? -11.749 -6.120 12.992 1.00 87.69 101 VAL A O 1
ATOM 806 N N . GLU A 1 102 ? -12.876 -7.722 14.068 1.00 86.12 102 GLU A N 1
ATOM 807 C CA . GLU A 1 102 ? -14.198 -7.176 13.789 1.00 86.12 102 GLU A CA 1
ATOM 808 C C . GLU A 1 102 ? -14.827 -6.683 15.095 1.00 86.12 102 GLU A C 1
ATOM 810 O O . GLU A 1 102 ? -14.857 -7.411 16.087 1.00 86.12 102 GLU A O 1
ATOM 815 N N . CYS A 1 103 ? -15.321 -5.440 15.125 1.00 88.19 103 CYS A N 1
ATOM 816 C CA . CYS A 1 103 ? -16.078 -4.966 16.282 1.00 88.19 103 CYS A CA 1
ATOM 817 C C . CYS A 1 103 ? -17.563 -5.303 16.124 1.00 88.19 103 CYS A C 1
ATOM 819 O O . CYS A 1 103 ? -18.332 -4.522 15.556 1.00 88.19 103 CYS A O 1
ATOM 821 N N . ASN A 1 104 ? -17.955 -6.460 16.649 1.00 84.88 104 ASN A N 1
ATOM 822 C CA . ASN A 1 104 ? -19.349 -6.875 16.733 1.00 84.88 104 ASN A CA 1
ATOM 823 C C . ASN A 1 104 ? -20.066 -6.080 17.834 1.00 84.88 104 ASN A C 1
ATOM 825 O O . ASN A 1 104 ? -19.780 -6.264 19.012 1.00 84.88 104 ASN A O 1
ATOM 829 N N . GLY A 1 105 ? -20.975 -5.181 17.443 1.00 85.50 105 GLY A N 1
ATOM 830 C CA . GLY A 1 105 ? -21.781 -4.378 18.372 1.00 85.50 105 GLY A CA 1
ATOM 831 C C . GLY A 1 105 ? -21.340 -2.923 18.568 1.00 85.50 105 GLY A C 1
ATOM 832 O O . GLY A 1 105 ? -22.070 -2.191 19.219 1.00 85.50 105 GLY A O 1
ATOM 833 N N . CYS A 1 106 ? -20.229 -2.470 17.970 1.00 90.12 106 CYS A N 1
ATOM 834 C CA . CYS A 1 106 ? -19.872 -1.045 17.985 1.00 90.12 106 CYS A CA 1
ATOM 835 C C . CYS A 1 106 ? -20.918 -0.213 17.209 1.00 90.12 106 CYS A C 1
ATOM 837 O O . CYS A 1 106 ? -21.004 -0.316 15.977 1.00 90.12 106 CYS A O 1
ATOM 839 N N . LEU A 1 107 ? -21.662 0.650 17.900 1.00 88.31 107 LEU A N 1
ATOM 840 C CA . LEU A 1 107 ? -22.644 1.578 17.327 1.00 88.31 107 LEU A CA 1
ATOM 841 C C . LEU A 1 107 ? -22.086 3.003 17.265 1.00 88.31 107 LEU A C 1
ATOM 843 O O . LEU A 1 107 ? -22.284 3.717 16.277 1.00 88.31 107 LEU A O 1
ATOM 847 N N . GLU A 1 108 ? -21.335 3.394 18.288 1.00 92.56 108 GLU A N 1
ATOM 848 C CA . GLU A 1 108 ? -20.786 4.730 18.458 1.00 92.56 108 GLU A CA 1
ATOM 849 C C . GLU A 1 108 ? -19.301 4.800 18.095 1.00 92.56 108 GLU A C 1
ATOM 851 O O . GLU A 1 108 ? -18.548 3.824 18.120 1.00 92.56 108 GLU A O 1
ATOM 856 N N . LYS A 1 109 ? -18.841 6.005 17.740 1.00 91.81 109 LYS A N 1
ATOM 857 C CA . LYS A 1 109 ? -17.450 6.229 17.324 1.00 91.81 109 LYS A CA 1
ATOM 858 C C . LYS A 1 109 ? -16.454 5.882 18.435 1.00 91.81 109 LYS A C 1
ATOM 860 O O . LYS A 1 109 ? -15.390 5.340 18.133 1.00 91.81 109 LYS A O 1
ATOM 865 N N . ASP A 1 110 ? -16.778 6.204 19.683 1.00 92.06 110 ASP A N 1
ATOM 866 C CA . ASP A 1 110 ? -15.900 5.968 20.830 1.00 92.06 110 ASP A CA 1
ATOM 867 C C . ASP A 1 110 ? -15.651 4.476 21.085 1.00 92.06 110 ASP A C 1
ATOM 869 O O . ASP A 1 110 ? -14.534 4.107 21.446 1.00 92.06 110 ASP A O 1
ATOM 873 N N . GLU A 1 111 ? -16.611 3.604 20.770 1.00 93.31 111 GLU A N 1
ATOM 874 C CA . GLU A 1 111 ? -16.441 2.148 20.852 1.00 93.31 111 GLU A CA 1
ATOM 875 C C . GLU A 1 111 ? -15.407 1.645 19.832 1.00 93.31 111 GLU A C 1
ATOM 877 O O . GLU A 1 111 ? -14.508 0.871 20.170 1.00 93.31 111 GLU A O 1
ATOM 882 N N . PHE A 1 112 ? -15.447 2.159 18.595 1.00 93.19 112 PHE A N 1
ATOM 883 C CA . PHE A 1 112 ? -14.417 1.856 17.593 1.00 93.19 112 PHE A CA 1
ATOM 884 C C . PHE A 1 112 ? -13.032 2.352 18.031 1.00 93.19 112 PHE A C 1
ATOM 886 O O . PHE A 1 112 ? -12.033 1.678 17.785 1.00 93.19 112 PHE A O 1
ATOM 893 N N . ILE A 1 113 ? -12.951 3.520 18.677 1.00 92.25 113 ILE A N 1
ATOM 894 C CA . ILE A 1 113 ? -11.687 4.065 19.197 1.00 92.25 113 ILE A CA 1
ATOM 895 C C . ILE A 1 113 ? -11.146 3.175 20.319 1.00 92.25 113 ILE A C 1
ATOM 897 O O . ILE A 1 113 ? -9.957 2.856 20.312 1.00 92.25 113 ILE A O 1
ATOM 901 N N . ALA A 1 114 ? -12.001 2.757 21.254 1.00 91.88 114 ALA A N 1
ATOM 902 C CA . ALA A 1 114 ? -11.629 1.863 22.344 1.00 91.88 114 ALA A CA 1
ATOM 903 C C . ALA A 1 114 ? -11.111 0.519 21.811 1.00 91.88 114 ALA A C 1
ATOM 905 O O . ALA A 1 114 ? -10.042 0.069 22.222 1.00 91.88 114 ALA A O 1
ATOM 906 N N . MET A 1 115 ? -11.795 -0.066 20.823 1.00 92.00 115 MET A N 1
ATOM 907 C CA . MET A 1 115 ? -11.363 -1.312 20.185 1.00 92.00 115 MET A CA 1
ATOM 908 C C . MET A 1 115 ? -10.015 -1.154 19.465 1.00 92.00 115 MET A C 1
ATOM 910 O O . MET A 1 115 ? -9.142 -2.019 19.566 1.00 92.00 115 MET A O 1
ATOM 914 N N . VAL A 1 116 ? -9.801 -0.030 18.770 1.00 90.38 116 VAL A N 1
ATOM 915 C CA . VAL A 1 116 ? -8.516 0.275 18.118 1.00 90.38 116 VAL A CA 1
ATOM 916 C C . VAL A 1 116 ? -7.391 0.448 19.146 1.00 90.38 116 VAL A C 1
ATOM 918 O O . VAL A 1 116 ? -6.258 0.067 18.868 1.00 90.38 116 VAL A O 1
ATOM 921 N N . GLN A 1 117 ? -7.658 0.980 20.334 1.00 88.81 117 GLN A N 1
ATOM 922 C CA . GLN A 1 117 ? -6.640 1.067 21.387 1.00 88.81 117 GLN A CA 1
ATOM 923 C C . GLN A 1 117 ? -6.354 -0.302 22.014 1.00 88.81 117 GLN A C 1
ATOM 925 O O . GLN A 1 117 ? -5.197 -0.669 22.190 1.00 88.81 117 GLN A O 1
ATOM 930 N N . ALA A 1 118 ? -7.392 -1.094 22.294 1.00 89.19 118 ALA A N 1
ATOM 931 C CA . ALA A 1 118 ? -7.243 -2.424 22.887 1.00 89.19 118 ALA A CA 1
ATOM 932 C C . ALA A 1 118 ? -6.434 -3.381 21.994 1.00 89.19 118 ALA A C 1
ATOM 934 O O . ALA A 1 118 ? -5.687 -4.223 22.485 1.00 89.19 118 ALA A O 1
ATOM 935 N N . THR A 1 119 ? -6.546 -3.220 20.675 1.00 88.56 119 THR A N 1
ATOM 936 C CA . THR A 1 119 ? -5.892 -4.076 19.674 1.00 88.56 119 THR A CA 1
ATOM 937 C C . THR A 1 119 ? -4.635 -3.448 19.074 1.00 88.56 119 THR A C 1
ATOM 939 O O . THR A 1 119 ? -4.179 -3.870 18.016 1.00 88.56 119 THR A O 1
ATOM 942 N N . GLU A 1 120 ? -4.060 -2.428 19.720 1.00 85.25 120 GLU A N 1
ATOM 943 C CA . GLU A 1 120 ? -2.843 -1.755 19.242 1.00 85.25 120 GLU A CA 1
ATOM 944 C C . GLU A 1 120 ? -1.666 -2.722 19.067 1.00 85.25 120 GLU A C 1
ATOM 946 O O . GLU A 1 120 ? -0.958 -2.645 18.069 1.00 85.25 120 GLU A O 1
ATOM 951 N N . HIS A 1 121 ? -1.532 -3.697 19.966 1.00 83.00 121 HIS A N 1
ATOM 952 C CA . HIS A 1 121 ? -0.521 -4.756 19.908 1.00 83.00 121 HIS A CA 1
ATOM 953 C C . HIS A 1 121 ? -0.626 -5.666 18.668 1.00 83.00 121 HIS A C 1
ATOM 955 O O . HIS A 1 121 ? 0.331 -6.361 18.345 1.00 83.00 121 HIS A O 1
ATOM 961 N N . LEU A 1 122 ? -1.772 -5.670 17.973 1.00 81.38 122 LEU A N 1
ATOM 962 C CA . LEU A 1 122 ? -1.980 -6.408 16.720 1.00 81.38 122 LEU A CA 1
ATOM 963 C C . LEU A 1 122 ? -1.647 -5.576 15.480 1.00 81.38 122 LEU A C 1
ATOM 965 O O . LEU A 1 122 ? -1.764 -6.082 14.363 1.00 81.38 122 LEU A O 1
ATOM 969 N N . ALA A 1 123 ? -1.289 -4.296 15.638 1.00 74.12 123 ALA A N 1
ATOM 970 C CA . ALA A 1 123 ? -0.839 -3.487 14.518 1.00 74.12 123 ALA A CA 1
ATOM 971 C C . ALA A 1 123 ? 0.368 -4.184 13.879 1.00 74.12 123 ALA A C 1
ATOM 973 O O . ALA A 1 123 ? 1.427 -4.298 14.490 1.00 74.12 123 ALA A O 1
ATOM 974 N N . SER A 1 124 ? 0.177 -4.716 12.669 1.00 62.75 124 SER A N 1
ATOM 975 C CA . SER A 1 124 ? 1.250 -5.395 11.956 1.00 62.75 124 SER A CA 1
ATOM 976 C C . SER A 1 124 ? 2.367 -4.394 11.703 1.00 62.75 124 SER A C 1
ATOM 978 O O . SER A 1 124 ? 2.165 -3.398 10.998 1.00 62.75 124 SER A O 1
ATOM 980 N N . ILE A 1 125 ? 3.532 -4.677 12.279 1.00 54.59 125 ILE A N 1
ATOM 981 C CA . ILE A 1 125 ? 4.760 -3.957 11.993 1.00 54.59 125 ILE A CA 1
ATOM 982 C C . ILE A 1 125 ? 5.097 -4.300 10.544 1.00 54.59 125 ILE A C 1
ATOM 984 O O . ILE A 1 125 ? 5.544 -5.399 10.230 1.00 54.59 125 ILE A O 1
ATOM 988 N N . ASP A 1 126 ? 4.818 -3.377 9.631 1.00 49.34 126 ASP A N 1
ATOM 989 C CA . ASP A 1 126 ? 5.513 -3.378 8.350 1.00 49.34 126 ASP A CA 1
ATOM 990 C C . ASP A 1 126 ? 6.902 -2.828 8.669 1.00 49.34 126 ASP A C 1
ATOM 992 O O . ASP A 1 126 ? 7.111 -1.608 8.635 1.00 49.34 126 ASP A O 1
ATOM 996 N N . GLU A 1 127 ? 7.770 -3.724 9.151 1.00 36.72 127 GLU A N 1
ATOM 997 C CA . GLU A 1 127 ? 9.177 -3.442 9.400 1.00 36.72 127 GLU A CA 1
ATOM 998 C C . GLU A 1 127 ? 9.770 -2.906 8.102 1.00 36.72 127 GLU A C 1
ATOM 1000 O O . GLU A 1 127 ? 9.827 -3.589 7.078 1.00 36.72 127 GLU A O 1
ATOM 1005 N N . LEU A 1 128 ? 10.151 -1.635 8.152 1.00 34.25 128 LEU A N 1
ATOM 1006 C CA . LEU A 1 128 ? 10.926 -0.950 7.134 1.00 34.25 128 LEU A CA 1
ATOM 1007 C C . LEU A 1 128 ? 11.836 0.043 7.843 1.00 34.25 128 LEU A C 1
ATOM 1009 O O . LEU A 1 128 ? 11.296 0.86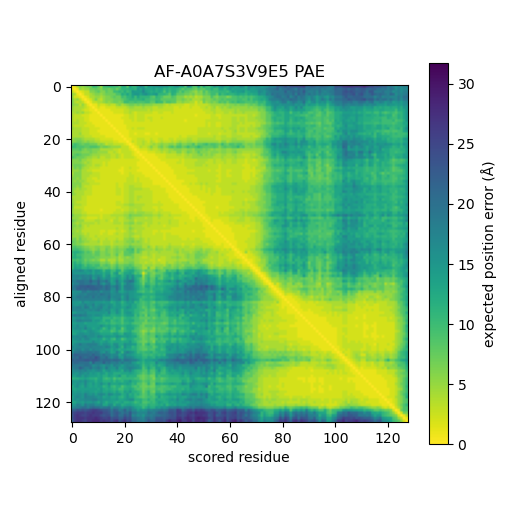7 8.622 1.00 34.25 128 LEU A O 1
#

Radius of gyration: 18.53 Å; Cα contacts (8 Å, |Δi|>4): 99; chains: 1; bounding box: 45×27×43 Å

Sequence (128 aa):
MTKTESKDKPSIEAALGKYCKKKDNGPRERKICYYIDPIKRDVAHPISLGMSSKKVCERMNKSNPEICTVKFPVKTEKMEKKDIKKLRVKQLKAILADRGVECNGCLEKDEFIAMVQATEHLASIDEL

Solvent-accessible surface area (backbone atoms only — not comparable to full-atom values): 7720 Å² total; per-residue (Å²): 137,52,83,68,45,53,47,35,43,72,52,39,34,51,49,51,53,53,56,60,65,43,85,82,53,48,79,63,54,50,54,49,32,67,62,41,62,85,45,31,66,74,56,19,49,50,35,29,73,69,48,51,72,65,62,50,50,60,52,44,37,74,77,45,54,69,63,68,67,68,68,79,74,71,82,54,93,85,53,52,76,75,56,59,69,72,52,50,66,73,55,46,52,46,43,31,51,73,51,74,44,78,77,86,83,61,85,51,67,66,50,44,50,51,51,51,59,77,46,46,90,50,58,77,77,80,85,123

Organism: NCBI:txid122233

InterPro domains:
  IPR019345 ARMET, C-terminal [PF10208] (82-118)
  IPR036361 SAP domain superfamily [G3DSA:1.10.720.30] (78-126)
  IPR036361 SAP domain superfamily [SSF68906] (80-119)
  IPR045332 ARMET, N-terminal [PF20145]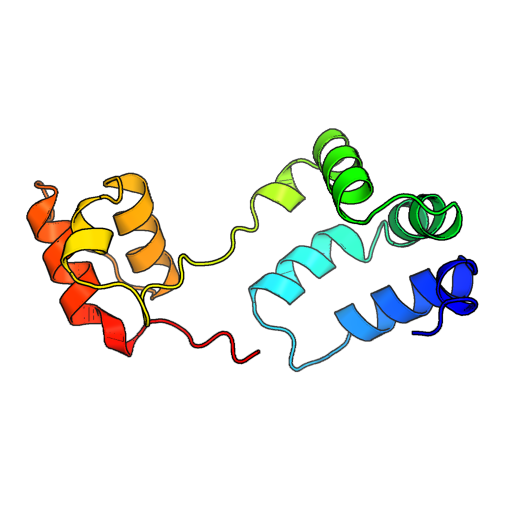 (3-73)
  IPR045333 ARMET-like [PTHR12990] (3-120)